Protein AF-A0A9E5I3B5-F1 (afdb_monomer)

Radius of gyration: 12.63 Å; Cα contacts (8 Å, |Δi|>4): 126; chains: 1; bounding box: 27×26×30 Å

Structure (mmCIF, N/CA/C/O backbone):
data_AF-A0A9E5I3B5-F1
#
_entry.id   AF-A0A9E5I3B5-F1
#
loop_
_atom_site.group_PDB
_atom_site.id
_atom_site.type_symbol
_atom_site.label_atom_id
_atom_site.label_alt_id
_atom_site.label_comp_id
_atom_site.label_asym_id
_atom_site.label_entity_id
_atom_site.label_seq_id
_atom_site.pdbx_PDB_ins_code
_atom_site.Cartn_x
_atom_site.Cartn_y
_atom_site.Cartn_z
_atom_site.occupancy
_atom_site.B_iso_or_equiv
_atom_site.auth_seq_id
_atom_site.auth_comp_id
_atom_site.auth_asym_id
_atom_site.auth_atom_id
_atom_site.pdbx_PDB_model_num
ATOM 1 N N . MET A 1 1 ? -4.082 -5.960 1.742 1.00 65.81 1 MET A N 1
ATOM 2 C CA . MET A 1 1 ? -4.687 -6.664 2.897 1.00 65.81 1 MET A CA 1
ATOM 3 C C . MET A 1 1 ? -3.625 -7.027 3.921 1.00 65.81 1 MET A C 1
ATOM 5 O O . MET A 1 1 ? -3.785 -6.645 5.070 1.00 65.81 1 MET A O 1
ATOM 9 N N . ASP A 1 2 ? -2.540 -7.695 3.524 1.00 84.00 2 ASP A N 1
ATOM 10 C CA . ASP A 1 2 ? -1.549 -8.201 4.489 1.00 84.00 2 ASP A CA 1
ATOM 11 C C . ASP A 1 2 ? -0.804 -7.095 5.241 1.00 84.00 2 ASP A C 1
ATOM 13 O O . ASP A 1 2 ? -0.761 -7.140 6.464 1.00 84.00 2 ASP A O 1
ATOM 17 N N . LEU A 1 3 ? -0.405 -6.013 4.563 1.00 84.31 3 LEU A N 1
ATOM 18 C CA . LEU A 1 3 ? 0.235 -4.864 5.221 1.00 84.31 3 LEU A CA 1
ATOM 19 C C . LEU A 1 3 ? -0.601 -4.287 6.385 1.00 84.31 3 LEU A C 1
ATOM 21 O O . LEU A 1 3 ? -0.060 -3.953 7.434 1.00 84.31 3 LEU A O 1
ATOM 25 N N . VAL A 1 4 ? -1.930 -4.222 6.222 1.00 88.25 4 VAL A N 1
ATOM 26 C CA . VAL A 1 4 ? -2.858 -3.776 7.278 1.00 88.25 4 VAL A CA 1
ATOM 27 C C . VAL A 1 4 ? -2.898 -4.777 8.428 1.00 88.25 4 VAL A C 1
ATOM 29 O O . VAL A 1 4 ? -2.863 -4.373 9.582 1.00 88.25 4 VAL A O 1
ATOM 32 N N . ARG A 1 5 ? -2.959 -6.078 8.128 1.00 88.44 5 ARG A N 1
ATOM 33 C CA . ARG A 1 5 ? -2.999 -7.135 9.152 1.00 88.44 5 ARG A CA 1
ATOM 34 C C . ARG A 1 5 ? -1.721 -7.165 9.988 1.00 88.44 5 ARG A C 1
ATOM 36 O O . ARG A 1 5 ? -1.800 -7.402 11.187 1.00 88.44 5 ARG A O 1
ATOM 43 N N . GLU A 1 6 ? -0.579 -6.915 9.357 1.00 90.88 6 GLU A N 1
ATOM 44 C CA . GLU A 1 6 ? 0.734 -6.891 10.003 1.00 90.88 6 GLU A CA 1
ATOM 45 C C . GLU A 1 6 ? 0.928 -5.653 10.892 1.00 90.88 6 GLU A C 1
ATOM 47 O O . GLU A 1 6 ? 1.456 -5.776 11.994 1.00 90.88 6 GLU A O 1
ATOM 52 N N . HIS A 1 7 ? 0.481 -4.471 10.445 1.00 90.88 7 HIS A N 1
ATOM 53 C CA . HIS A 1 7 ? 0.800 -3.196 11.109 1.00 90.88 7 HIS A CA 1
ATOM 54 C C . HIS A 1 7 ? -0.352 -2.596 11.932 1.00 90.88 7 HIS A C 1
ATOM 56 O O . HIS A 1 7 ? -0.116 -1.751 12.793 1.00 90.88 7 HIS A O 1
ATOM 62 N N . HIS A 1 8 ? -1.595 -3.026 11.706 1.00 89.75 8 HIS A N 1
ATOM 63 C CA . HIS A 1 8 ? -2.786 -2.556 12.420 1.00 89.75 8 HIS A CA 1
ATOM 64 C C . HIS A 1 8 ?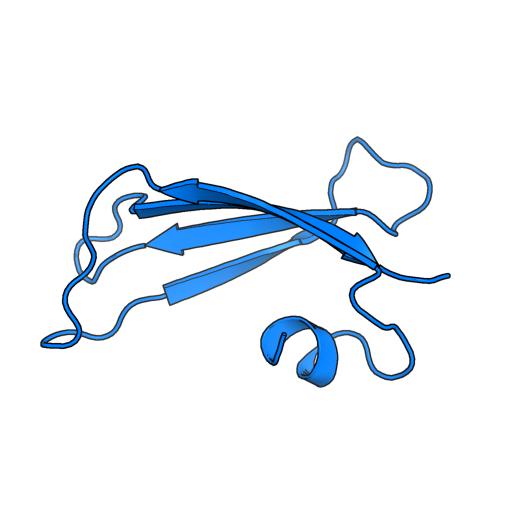 -3.612 -3.738 12.951 1.00 89.75 8 HIS A C 1
ATOM 66 O O . HIS A 1 8 ? -4.751 -3.951 12.515 1.00 89.75 8 HIS A O 1
ATOM 72 N N . PRO A 1 9 ? -3.062 -4.530 13.892 1.00 90.50 9 PRO A N 1
ATOM 73 C CA . PRO A 1 9 ? -3.773 -5.673 14.448 1.00 90.50 9 PRO A CA 1
ATOM 74 C C . PRO A 1 9 ? -5.101 -5.228 15.077 1.00 90.50 9 PRO A C 1
ATOM 76 O O . PRO A 1 9 ? -5.178 -4.211 15.761 1.00 90.50 9 PRO A O 1
ATOM 79 N N . GLY A 1 10 ? -6.165 -5.990 14.820 1.00 90.12 10 GLY A N 1
ATOM 80 C CA . GLY A 1 10 ? -7.518 -5.694 15.306 1.00 90.12 10 GLY A CA 1
ATOM 81 C C . GLY A 1 10 ? -8.352 -4.793 14.391 1.00 90.12 10 GLY A C 1
ATOM 82 O O . GLY A 1 10 ? -9.577 -4.833 14.481 1.00 90.12 10 GLY A O 1
ATOM 83 N N . ARG A 1 11 ? -7.732 -4.070 13.450 1.00 92.94 11 ARG A N 1
ATOM 84 C CA . ARG A 1 11 ? -8.450 -3.265 12.451 1.00 92.94 11 ARG A CA 1
ATOM 85 C C . ARG A 1 11 ? -8.608 -4.034 11.144 1.00 92.94 11 ARG A C 1
ATOM 87 O O . ARG A 1 11 ? -7.763 -4.845 10.763 1.00 92.94 11 ARG A O 1
ATOM 94 N N . LYS A 1 12 ? -9.709 -3.792 10.435 1.00 93.69 12 LYS A N 1
ATOM 95 C CA . LYS A 1 12 ? -10.001 -4.415 9.135 1.00 93.69 12 LYS A CA 1
ATOM 96 C C . LYS A 1 12 ? -9.993 -3.368 8.034 1.00 93.69 12 LYS A C 1
ATOM 98 O O . LYS A 1 12 ? -10.355 -2.225 8.267 1.00 93.69 12 LYS A O 1
ATOM 103 N N . LEU A 1 13 ? -9.626 -3.767 6.820 1.00 94.69 13 LEU A N 1
ATOM 104 C CA . LEU A 1 13 ? -9.792 -2.912 5.647 1.00 94.69 13 LEU A CA 1
ATOM 105 C C . LEU A 1 13 ? -11.287 -2.804 5.315 1.00 94.69 13 LEU A C 1
ATOM 107 O O . LEU A 1 13 ? -11.926 -3.821 5.046 1.00 94.69 13 LEU A O 1
ATOM 111 N N . GLN A 1 14 ? -11.829 -1.591 5.357 1.00 96.19 14 GLN A N 1
ATOM 112 C CA . GLN A 1 14 ? -13.222 -1.287 5.043 1.00 96.19 14 GLN A CA 1
ATOM 113 C C . GLN A 1 14 ? -13.404 -0.937 3.563 1.00 96.19 14 GLN A C 1
ATOM 115 O O . GLN A 1 14 ? -14.336 -1.429 2.932 1.00 96.19 14 GLN A O 1
ATOM 120 N N . SER A 1 15 ? -12.509 -0.127 2.998 1.00 96.25 15 SER A N 1
ATOM 121 C CA . SER A 1 15 ? -12.503 0.190 1.567 1.00 96.25 15 SER A CA 1
ATOM 122 C C . SER A 1 15 ? -11.082 0.328 1.028 1.00 96.25 15 SER A C 1
ATOM 124 O O . SER A 1 15 ? -10.134 0.576 1.780 1.00 96.25 15 SER A O 1
ATOM 126 N N . PHE A 1 16 ? -10.941 0.132 -0.283 1.00 96.69 16 PHE A N 1
ATOM 127 C CA . PHE A 1 16 ? -9.679 0.272 -0.995 1.00 96.69 16 PHE A CA 1
ATOM 128 C C . PHE A 1 16 ? -9.922 0.802 -2.406 1.0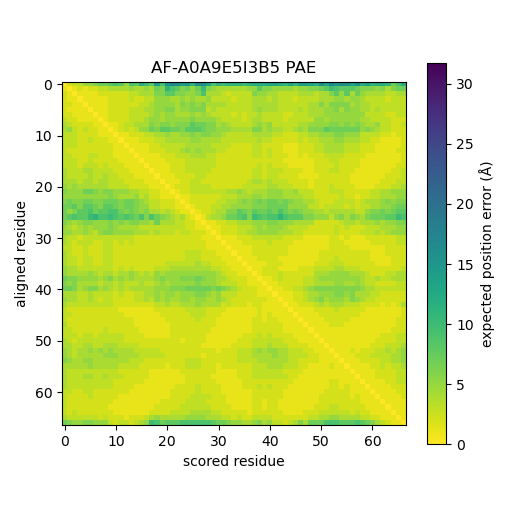0 96.69 16 PHE A C 1
ATOM 130 O O . PHE A 1 16 ? -10.366 0.061 -3.282 1.00 96.69 16 PHE A O 1
ATOM 137 N N . ASP A 1 17 ? -9.601 2.074 -2.612 1.00 97.88 17 ASP A N 1
ATOM 138 C CA . ASP A 1 17 ? -9.748 2.761 -3.890 1.00 97.88 17 ASP A CA 1
ATOM 139 C C . ASP A 1 17 ? -8.369 2.965 -4.501 1.00 97.88 17 ASP A C 1
ATOM 141 O O . ASP A 1 17 ? -7.546 3.698 -3.950 1.00 97.88 17 ASP A O 1
ATOM 145 N N . PHE A 1 18 ? -8.101 2.305 -5.629 1.00 97.44 18 PHE A N 1
ATOM 146 C CA . PHE A 1 18 ? -6.784 2.321 -6.257 1.00 97.44 18 PHE A CA 1
ATOM 147 C C . PHE A 1 18 ? -6.820 2.798 -7.702 1.00 97.44 18 PHE A C 1
ATOM 149 O O . PHE A 1 18 ? -7.808 2.656 -8.422 1.00 97.44 18 PHE A O 1
ATOM 156 N N . ARG A 1 19 ? -5.673 3.316 -8.137 1.00 98.06 19 ARG A N 1
ATOM 157 C CA . ARG A 1 19 ? -5.381 3.627 -9.529 1.00 98.06 19 ARG A CA 1
ATOM 158 C C . ARG A 1 19 ? -4.066 2.973 -9.925 1.00 98.06 19 ARG A C 1
ATOM 160 O O . ARG A 1 19 ? -3.017 3.280 -9.357 1.00 98.06 19 ARG A O 1
ATOM 167 N N . ALA A 1 20 ? -4.125 2.111 -10.934 1.00 97.69 20 ALA A N 1
ATOM 168 C CA . ALA A 1 20 ? -2.935 1.641 -11.628 1.00 97.69 20 ALA A CA 1
ATOM 169 C C . ALA A 1 20 ? -2.369 2.785 -12.483 1.00 97.69 20 ALA A C 1
ATOM 171 O O . ALA A 1 20 ? -3.093 3.402 -13.266 1.00 97.69 20 ALA A O 1
ATOM 172 N N . ILE A 1 21 ? -1.085 3.086 -12.299 1.00 97.62 21 ILE A N 1
ATOM 173 C CA . ILE A 1 21 ? -0.375 4.144 -13.026 1.00 97.62 21 ILE A CA 1
ATOM 174 C C . ILE A 1 21 ? 0.434 3.535 -14.169 1.00 97.62 21 ILE A C 1
ATOM 176 O O . ILE A 1 21 ? 0.401 4.043 -15.287 1.00 97.62 21 ILE A O 1
ATOM 180 N N . ARG A 1 22 ? 1.120 2.419 -13.903 1.00 94.44 22 ARG A N 1
ATOM 181 C CA . ARG A 1 22 ? 1.873 1.642 -14.896 1.00 94.44 22 ARG A CA 1
ATOM 182 C C . ARG A 1 22 ? 2.087 0.200 -14.410 1.00 94.44 22 ARG A C 1
ATOM 184 O O . ARG A 1 22 ? 1.958 -0.052 -13.210 1.00 94.44 22 ARG A O 1
ATOM 191 N N . PRO A 1 23 ? 2.420 -0.746 -15.303 1.00 94.00 23 PRO A N 1
ATOM 192 C CA . PRO A 1 23 ? 2.707 -2.124 -14.913 1.00 94.00 23 PRO A CA 1
ATOM 193 C C . PRO A 1 23 ? 3.889 -2.233 -13.939 1.00 94.00 23 PRO A C 1
ATOM 195 O O . PRO A 1 23 ? 4.822 -1.436 -13.986 1.00 94.00 23 PRO A O 1
ATOM 198 N N . THR A 1 24 ? 3.861 -3.256 -13.085 1.00 92.62 24 THR A N 1
ATOM 199 C CA . THR A 1 24 ? 5.020 -3.738 -12.314 1.00 92.62 24 THR A CA 1
ATOM 200 C C . THR A 1 24 ? 5.221 -5.205 -12.664 1.00 92.62 24 THR A C 1
ATOM 202 O O . THR A 1 24 ? 4.244 -5.950 -12.698 1.00 92.62 24 THR A O 1
ATOM 205 N N . PHE A 1 25 ? 6.459 -5.616 -12.925 1.00 89.38 25 PHE A N 1
ATOM 206 C CA . PHE A 1 25 ? 6.797 -7.006 -13.227 1.00 89.38 25 PHE A CA 1
ATOM 207 C C . PHE A 1 25 ? 7.449 -7.662 -12.008 1.00 89.38 25 PHE A C 1
ATOM 209 O O . PHE A 1 25 ? 8.231 -7.025 -11.304 1.00 89.38 25 PHE A O 1
ATOM 216 N N . ASP A 1 26 ? 7.133 -8.930 -11.763 1.00 88.94 26 ASP A N 1
ATOM 217 C CA . ASP A 1 26 ? 7.582 -9.718 -10.607 1.00 88.94 26 ASP A CA 1
ATOM 218 C C . ASP A 1 26 ? 9.002 -10.293 -10.752 1.00 88.94 26 ASP A C 1
ATOM 220 O O . ASP A 1 26 ? 9.530 -10.896 -9.820 1.00 88.94 26 ASP A O 1
ATOM 224 N N . ILE A 1 27 ? 9.660 -10.043 -11.887 1.00 95.69 27 ILE A N 1
ATOM 225 C CA . ILE A 1 27 ? 11.071 -10.382 -12.125 1.00 95.69 27 ILE A CA 1
ATOM 226 C C . ILE A 1 27 ? 12.036 -9.627 -11.194 1.00 95.69 27 ILE A C 1
ATOM 228 O O . ILE A 1 27 ? 13.182 -10.037 -11.026 1.00 95.69 27 ILE A O 1
ATOM 232 N N . HIS A 1 28 ? 11.571 -8.540 -10.570 1.00 92.50 28 HIS A N 1
ATOM 233 C CA . HIS A 1 28 ? 12.291 -7.807 -9.537 1.00 92.50 28 HIS A CA 1
ATOM 234 C C . HIS A 1 28 ? 11.384 -7.538 -8.335 1.00 92.50 28 HIS A C 1
ATOM 236 O O . HIS A 1 28 ? 10.157 -7.496 -8.442 1.00 92.50 28 HIS A O 1
ATOM 242 N N . ARG A 1 29 ? 11.993 -7.303 -7.166 1.00 92.25 29 ARG A N 1
ATOM 243 C CA . ARG A 1 29 ? 11.243 -6.950 -5.958 1.00 92.25 29 ARG A CA 1
ATOM 244 C C . ARG A 1 29 ? 10.535 -5.608 -6.159 1.00 92.25 29 ARG A C 1
ATOM 246 O O . ARG A 1 29 ? 11.182 -4.593 -6.399 1.00 92.25 29 ARG A O 1
ATOM 253 N N . MET A 1 30 ? 9.221 -5.611 -5.982 1.00 93.69 30 MET A N 1
ATOM 254 C CA . MET A 1 30 ? 8.424 -4.397 -5.834 1.00 93.69 30 MET A CA 1
ATOM 255 C C . MET A 1 30 ? 8.298 -4.009 -4.361 1.00 93.69 30 MET A C 1
ATOM 257 O O . MET A 1 30 ? 8.407 -4.858 -3.472 1.00 93.69 30 MET A O 1
ATOM 261 N N . LYS A 1 31 ? 8.043 -2.729 -4.106 1.00 94.88 31 LYS A N 1
ATOM 262 C CA . LYS A 1 31 ? 7.725 -2.216 -2.771 1.00 94.88 31 LYS A CA 1
ATOM 263 C C . LYS A 1 31 ? 6.252 -1.846 -2.710 1.00 94.88 31 LYS A C 1
ATOM 265 O O . LYS A 1 31 ? 5.737 -1.231 -3.639 1.00 94.88 31 LYS A O 1
ATOM 270 N N . VAL A 1 32 ? 5.595 -2.201 -1.611 1.00 94.62 32 VAL A N 1
ATOM 271 C CA . VAL A 1 32 ? 4.258 -1.716 -1.255 1.00 94.62 32 VAL A CA 1
ATOM 272 C C . VAL A 1 32 ? 4.397 -0.979 0.062 1.00 94.62 32 VAL A C 1
ATOM 274 O O . VAL A 1 32 ? 4.868 -1.545 1.045 1.00 94.62 32 VAL A O 1
ATOM 277 N N . ASN A 1 33 ? 3.998 0.281 0.064 1.00 95.81 33 ASN A N 1
ATOM 278 C CA . ASN A 1 33 ? 4.165 1.189 1.182 1.00 95.81 33 ASN A CA 1
ATOM 279 C C . ASN A 1 33 ? 2.800 1.711 1.628 1.00 95.81 33 ASN A C 1
ATOM 281 O O . ASN A 1 33 ? 1.872 1.829 0.821 1.00 95.81 33 ASN A O 1
ATOM 285 N N . ALA A 1 34 ? 2.690 2.063 2.904 1.00 95.69 34 ALA A N 1
ATOM 286 C CA . ALA A 1 34 ? 1.539 2.778 3.426 1.00 95.69 34 ALA A CA 1
ATOM 287 C C . ALA A 1 34 ? 1.957 3.763 4.514 1.00 95.69 34 ALA A C 1
ATOM 289 O O . ALA A 1 34 ? 2.924 3.535 5.239 1.00 95.69 34 ALA A O 1
ATOM 290 N N . ALA A 1 35 ? 1.194 4.841 4.641 1.00 95.62 35 ALA A N 1
ATOM 291 C CA . ALA A 1 35 ? 1.304 5.796 5.732 1.00 95.62 35 ALA A CA 1
ATOM 292 C C . ALA A 1 35 ? -0.089 6.295 6.117 1.00 95.62 35 ALA A C 1
ATOM 294 O O . ALA A 1 35 ? -0.974 6.365 5.260 1.00 95.62 35 ALA A O 1
ATOM 295 N N . LEU A 1 36 ? -0.271 6.681 7.383 1.00 94.69 36 LEU A N 1
ATOM 296 C CA . LEU A 1 36 ? -1.456 7.435 7.791 1.00 94.69 36 LEU A CA 1
ATOM 297 C C . LEU A 1 36 ? -1.614 8.673 6.905 1.00 94.69 36 LEU A C 1
ATOM 299 O O . LEU A 1 36 ? -0.637 9.333 6.525 1.00 94.69 36 LEU A O 1
ATOM 303 N N . ASP A 1 37 ? -2.858 8.954 6.548 1.00 96.00 37 ASP A N 1
ATOM 304 C CA . ASP A 1 37 ? -3.200 10.191 5.875 1.00 96.00 37 ASP A CA 1
ATOM 305 C C . ASP A 1 37 ? -3.177 11.331 6.896 1.00 96.00 37 ASP A C 1
ATOM 307 O O . ASP A 1 37 ? -3.958 11.339 7.845 1.00 96.00 37 ASP A O 1
ATOM 311 N N . GLY A 1 38 ? -2.239 12.267 6.731 1.00 92.94 38 GLY A N 1
ATOM 312 C CA . GLY A 1 38 ? -2.055 13.379 7.668 1.00 92.94 38 GLY A CA 1
ATOM 313 C C . GLY A 1 38 ? -3.224 14.363 7.666 1.00 92.94 38 GLY A C 1
ATOM 314 O O . GLY A 1 38 ? -3.399 15.096 8.636 1.00 92.94 38 GLY A O 1
ATOM 315 N N . ASP A 1 39 ? -4.034 14.337 6.607 1.00 93.75 39 ASP A N 1
ATOM 316 C CA . ASP A 1 39 ? -5.205 15.194 6.452 1.00 93.75 39 ASP A CA 1
ATOM 317 C C . ASP A 1 39 ? -6.482 14.560 7.047 1.00 93.75 39 ASP A C 1
ATOM 319 O O . ASP A 1 39 ? -7.515 15.225 7.133 1.00 93.75 39 ASP A O 1
ATOM 323 N N . ASP A 1 40 ? -6.437 13.289 7.478 1.00 94.38 40 ASP A N 1
ATOM 324 C CA . ASP A 1 40 ? -7.558 12.598 8.128 1.00 94.38 40 ASP A CA 1
ATOM 325 C C . ASP A 1 40 ? -7.397 12.580 9.662 1.00 94.38 40 ASP A C 1
ATOM 327 O O . ASP A 1 40 ? -6.679 11.732 10.203 1.00 94.38 40 ASP A O 1
ATOM 331 N N . PRO A 1 41 ? -8.117 13.440 10.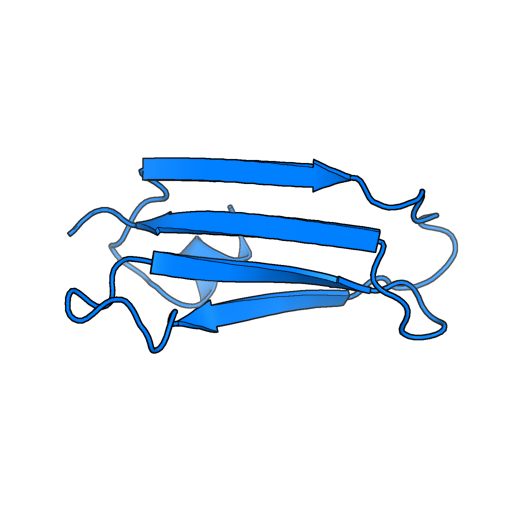408 1.00 91.75 41 PRO A N 1
ATOM 332 C CA . PRO A 1 41 ? -8.002 13.505 11.864 1.00 91.75 41 PRO A CA 1
ATOM 333 C C . PRO A 1 41 ? -8.528 12.248 12.570 1.00 91.75 41 PRO A C 1
ATOM 335 O O . PRO A 1 41 ? -8.260 12.061 13.755 1.00 91.75 41 PRO A O 1
ATOM 338 N N . SER A 1 42 ? -9.279 11.383 11.877 1.00 91.94 42 SER A N 1
ATOM 339 C CA . SER A 1 42 ? -9.781 10.143 12.470 1.00 91.94 42 SER A CA 1
ATOM 340 C C . SER A 1 42 ? -8.710 9.052 12.583 1.00 91.94 42 SER A C 1
ATOM 342 O O . SER A 1 42 ? -8.902 8.083 13.317 1.00 91.94 42 SER A O 1
ATOM 344 N N . GLY A 1 43 ? -7.582 9.184 11.870 1.00 92.31 43 GLY A N 1
ATOM 345 C CA . GLY A 1 43 ? -6.513 8.181 11.859 1.00 92.31 43 GLY A CA 1
ATOM 346 C C . GLY A 1 43 ? -6.945 6.838 11.256 1.00 92.31 43 GLY A C 1
ATOM 347 O O . GLY A 1 43 ? -6.374 5.787 11.568 1.00 92.31 43 GLY A O 1
ATOM 348 N N . GLN A 1 44 ? -7.994 6.837 10.431 1.00 95.56 44 GLN A N 1
ATOM 349 C CA . GLN A 1 44 ? -8.537 5.626 9.812 1.00 95.56 44 GLN A CA 1
ATOM 350 C C . GLN A 1 44 ? -8.109 5.478 8.357 1.00 95.56 44 GLN A C 1
ATOM 352 O O . GLN A 1 44 ? -8.140 4.374 7.815 1.00 95.56 44 GLN A O 1
ATOM 357 N N . THR A 1 45 ? -7.686 6.571 7.736 1.00 97.00 45 THR A N 1
ATOM 358 C CA . THR A 1 45 ? -7.253 6.592 6.351 1.00 97.00 45 THR A CA 1
ATOM 359 C C . THR A 1 45 ? -5.758 6.319 6.233 1.00 97.00 45 THR A C 1
ATOM 361 O O . THR A 1 45 ? -4.932 6.959 6.884 1.00 97.00 45 THR A O 1
ATOM 364 N N . LEU A 1 46 ? -5.405 5.402 5.335 1.00 97.06 46 LEU A N 1
ATOM 365 C CA . LEU A 1 46 ? -4.043 5.189 4.866 1.00 97.06 46 LEU A CA 1
ATOM 366 C C . LEU A 1 46 ? -3.910 5.644 3.410 1.00 97.06 46 LEU A C 1
ATOM 368 O O . LEU A 1 46 ? -4.729 5.296 2.554 1.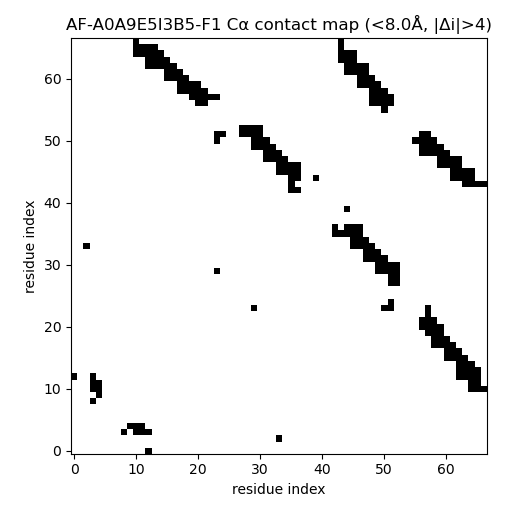00 97.06 46 LEU A O 1
ATOM 372 N N . ARG A 1 47 ? -2.814 6.341 3.114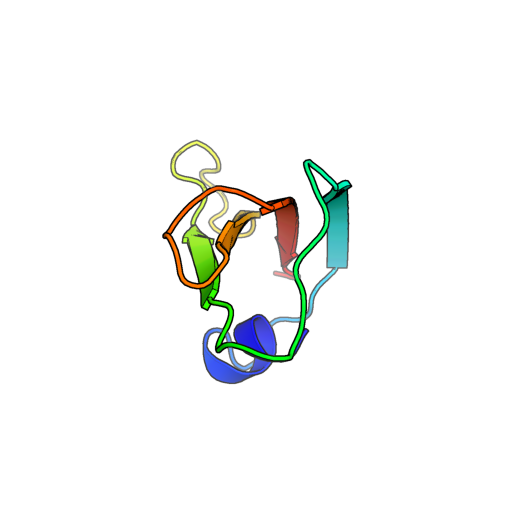 1.00 97.44 47 ARG A N 1
ATOM 373 C CA . ARG A 1 47 ? -2.290 6.490 1.753 1.00 97.44 47 ARG A CA 1
ATOM 374 C C . ARG A 1 47 ? -1.409 5.287 1.462 1.00 97.44 47 ARG A C 1
ATOM 376 O O . ARG A 1 47 ? -0.522 4.973 2.252 1.00 97.44 47 ARG A O 1
ATOM 383 N N . VAL A 1 48 ? -1.655 4.618 0.343 1.00 97.31 48 VAL A N 1
ATOM 384 C CA . VAL A 1 48 ? -0.943 3.406 -0.073 1.00 97.31 48 VAL A CA 1
ATOM 385 C C . VAL A 1 48 ? -0.352 3.640 -1.454 1.00 97.31 48 VAL A C 1
ATOM 387 O O . VAL A 1 48 ? -0.993 4.244 -2.313 1.00 97.31 48 VAL A O 1
ATOM 39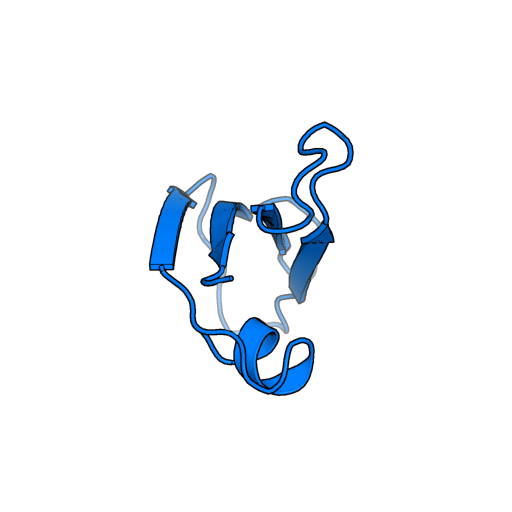0 N N . TRP A 1 49 ? 0.865 3.168 -1.686 1.00 97.50 49 TRP A N 1
ATOM 391 C CA . TRP A 1 49 ? 1.485 3.230 -3.005 1.00 97.50 49 TRP A CA 1
ATOM 392 C C . TRP A 1 49 ? 2.419 2.052 -3.236 1.00 97.50 49 TRP A C 1
ATOM 394 O O . TRP A 1 49 ? 2.880 1.413 -2.287 1.00 97.50 49 TRP A O 1
ATOM 404 N N . SER A 1 50 ? 2.701 1.762 -4.502 1.00 97.38 50 SER A N 1
ATOM 405 C CA . SER A 1 50 ? 3.736 0.802 -4.875 1.00 97.38 50 SER A CA 1
ATOM 406 C C . SER A 1 50 ? 4.772 1.405 -5.806 1.00 97.38 50 SER A C 1
ATOM 408 O O . SER A 1 50 ? 4.473 2.300 -6.599 1.00 97.38 50 SER A O 1
ATOM 410 N N . GLU A 1 51 ? 5.984 0.874 -5.709 1.00 97.31 51 GLU A N 1
ATOM 411 C CA . GLU A 1 51 ? 7.127 1.231 -6.542 1.00 97.31 51 GLU A CA 1
ATOM 412 C C . GLU A 1 51 ? 7.727 -0.034 -7.162 1.00 97.31 51 GLU A C 1
ATOM 414 O O . GLU A 1 51 ? 7.774 -1.088 -6.516 1.00 97.31 51 GLU A O 1
ATOM 419 N N . ASP A 1 52 ? 8.217 0.067 -8.396 1.00 96.25 52 ASP A N 1
ATOM 420 C CA . ASP A 1 52 ? 9.071 -0.978 -8.961 1.00 96.25 52 ASP A CA 1
ATOM 421 C C . ASP A 1 52 ? 10.503 -0.910 -8.398 1.00 96.25 52 ASP A C 1
ATOM 423 O O . ASP A 1 52 ? 10.835 -0.098 -7.532 1.00 96.25 52 ASP A O 1
ATOM 427 N N . HIS A 1 53 ? 11.365 -1.791 -8.901 1.00 95.12 53 HIS A N 1
ATOM 428 C CA . HIS A 1 53 ? 12.769 -1.878 -8.505 1.00 95.12 53 HIS A CA 1
ATOM 429 C C . HIS A 1 53 ? 13.608 -0.627 -8.814 1.00 95.12 53 HIS A C 1
ATOM 431 O O . HIS A 1 53 ? 14.620 -0.408 -8.154 1.00 95.12 53 HIS A O 1
ATOM 437 N N . GLU A 1 54 ? 13.179 0.201 -9.768 1.00 94.75 54 GLU A N 1
ATOM 438 C CA . GLU A 1 54 ? 13.807 1.488 -10.089 1.00 94.75 54 GLU A CA 1
ATOM 439 C C . GLU A 1 54 ? 13.243 2.634 -9.234 1.00 94.75 54 GLU A C 1
ATOM 441 O O . GLU A 1 54 ? 13.732 3.759 -9.294 1.00 94.75 54 GLU A O 1
ATOM 446 N N . GLY A 1 55 ? 12.239 2.352 -8.399 1.00 95.00 55 GLY A N 1
ATOM 447 C CA . GLY A 1 55 ? 11.667 3.302 -7.456 1.00 95.00 55 GLY A CA 1
ATOM 448 C C . GLY A 1 55 ? 10.554 4.171 -8.026 1.00 95.00 55 GLY A C 1
ATOM 449 O O . GLY A 1 55 ? 10.146 5.109 -7.343 1.00 95.00 55 GLY A O 1
ATOM 450 N N . TRP A 1 56 ? 10.023 3.899 -9.227 1.00 96.00 56 TRP A N 1
ATOM 451 C CA . TRP A 1 56 ? 8.902 4.713 -9.698 1.00 96.00 56 TRP A CA 1
ATOM 452 C C . TRP A 1 56 ? 7.545 4.188 -9.287 1.00 96.00 56 TRP A C 1
ATOM 454 O O . TRP A 1 56 ? 7.297 2.983 -9.284 1.00 96.00 56 TRP A O 1
ATOM 464 N N . LEU A 1 57 ? 6.631 5.134 -9.078 1.00 97.44 57 LEU A N 1
ATOM 465 C CA . LEU A 1 57 ? 5.236 4.893 -8.751 1.00 97.44 57 LEU A CA 1
ATOM 466 C C . LEU A 1 57 ? 4.557 4.006 -9.802 1.00 97.44 57 LEU A C 1
ATOM 468 O O . LEU A 1 57 ? 4.586 4.294 -11.000 1.00 97.44 57 LEU A O 1
ATOM 472 N N . THR A 1 58 ? 3.925 2.928 -9.350 1.00 97.88 58 THR A N 1
ATOM 473 C CA . THR A 1 58 ? 3.199 1.986 -10.215 1.00 97.88 58 THR A CA 1
ATOM 474 C C . THR A 1 58 ? 1.720 1.894 -9.864 1.00 97.88 58 THR A C 1
ATOM 476 O O . THR A 1 58 ? 0.883 1.719 -10.752 1.00 97.88 58 THR A O 1
ATOM 479 N N . MET A 1 59 ? 1.373 2.119 -8.599 1.00 98.00 59 MET A N 1
ATOM 480 C CA . MET A 1 59 ? 0.000 2.245 -8.121 1.00 98.00 59 MET A CA 1
ATOM 481 C C . MET A 1 59 ? -0.058 3.254 -6.979 1.00 98.00 59 MET A C 1
ATOM 483 O O . MET A 1 59 ? 0.878 3.373 -6.189 1.00 98.00 59 MET A O 1
ATOM 487 N N . GLN A 1 60 ? -1.182 3.958 -6.901 1.00 98.06 60 GLN A N 1
ATOM 488 C CA . GLN A 1 60 ? -1.574 4.758 -5.745 1.00 98.06 60 GLN A CA 1
ATOM 489 C C . GLN A 1 60 ? -2.964 4.328 -5.280 1.00 98.06 60 GLN A C 1
ATOM 491 O O . GLN A 1 60 ? -3.813 3.977 -6.104 1.00 98.06 60 GLN A O 1
ATOM 496 N N . ALA A 1 61 ? -3.213 4.385 -3.978 1.00 97.81 61 ALA A N 1
ATOM 497 C CA . ALA A 1 61 ? -4.497 4.037 -3.401 1.00 97.81 61 ALA A CA 1
ATOM 498 C C . ALA A 1 61 ? -4.783 4.767 -2.087 1.00 97.81 61 ALA A C 1
ATOM 500 O O . ALA A 1 61 ? -3.879 5.211 -1.375 1.00 97.81 61 ALA A O 1
ATOM 501 N N . LYS A 1 62 ? -6.072 4.831 -1.758 1.00 97.44 62 LYS A N 1
ATOM 502 C CA . LYS A 1 62 ? -6.592 5.206 -0.446 1.00 97.44 62 LYS A CA 1
ATOM 503 C C . LYS A 1 62 ? -7.226 3.971 0.186 1.00 97.44 62 LYS A C 1
ATOM 505 O O . LYS A 1 62 ? -8.047 3.302 -0.439 1.00 97.44 62 LYS A O 1
ATOM 510 N N . ALA A 1 63 ? -6.837 3.664 1.415 1.00 97.19 63 ALA A N 1
ATOM 511 C CA . ALA A 1 63 ? -7.405 2.582 2.206 1.00 97.19 63 ALA A CA 1
ATOM 512 C C . ALA A 1 63 ? -8.098 3.168 3.436 1.00 97.19 63 ALA A C 1
ATOM 514 O O . ALA A 1 63 ? -7.510 3.996 4.126 1.00 97.19 63 ALA A O 1
ATOM 515 N N . ILE A 1 64 ? -9.318 2.724 3.730 1.00 97.12 64 ILE A N 1
ATOM 516 C CA . ILE A 1 64 ? -10.023 3.087 4.966 1.00 97.12 64 ILE A CA 1
ATOM 517 C C . ILE A 1 64 ? -10.052 1.864 5.869 1.00 97.12 64 ILE A C 1
ATOM 519 O O . ILE A 1 64 ? -10.415 0.770 5.432 1.00 97.12 64 ILE A O 1
ATOM 523 N N . LEU A 1 65 ? -9.646 2.040 7.120 1.00 95.81 65 LEU A N 1
ATOM 524 C CA . LEU A 1 65 ? -9.685 1.013 8.149 1.00 95.81 65 LEU A CA 1
ATOM 525 C C . LEU A 1 65 ? -10.965 1.132 8.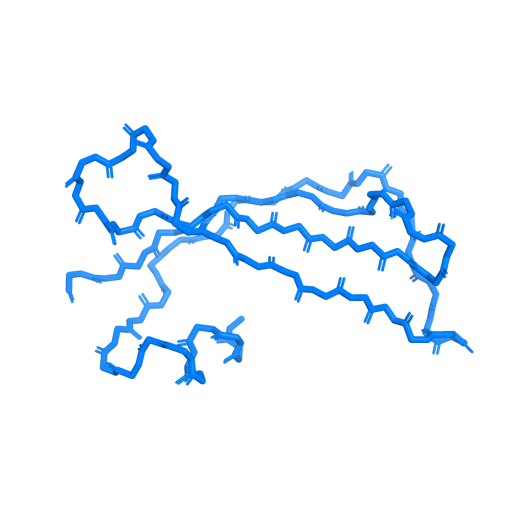978 1.00 95.81 65 LEU A C 1
ATOM 527 O O . LEU A 1 65 ? -11.440 2.234 9.232 1.00 95.81 65 LEU A O 1
ATOM 531 N N . SER A 1 66 ? -11.484 0.001 9.453 1.00 93.62 66 SER A N 1
ATOM 532 C CA . SER A 1 66 ? -12.519 -0.013 10.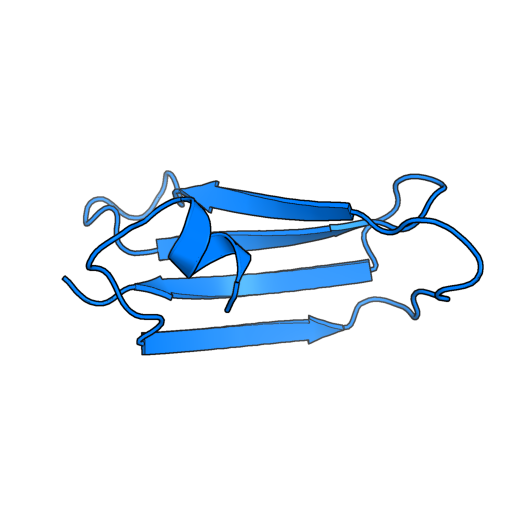485 1.00 93.62 66 SER A CA 1
ATOM 533 C C . SER A 1 66 ? -12.041 0.757 11.719 1.00 93.62 66 SER A C 1
ATOM 535 O O . SER A 1 66 ? -10.826 0.786 11.952 1.00 93.62 66 SER A O 1
ATOM 537 N N . PRO A 1 67 ? -12.953 1.319 12.524 1.00 86.62 67 PRO A N 1
ATOM 538 C CA . PRO A 1 67 ? -12.617 1.859 13.837 1.00 86.62 67 PRO A CA 1
ATOM 539 C C . PRO A 1 67 ? -11.762 0.886 14.658 1.00 86.62 67 PRO A C 1
ATOM 541 O O . PRO A 1 67 ? -11.948 -0.348 14.492 1.00 86.62 67 PRO A O 1
#

Sequence (67 aa):
MDLVREHHPGRKLQSFDFRAIRPTFDIHRMKVNAALDGDDPSGQTLRVWSEDHEGWLTMQAKAILSP

Nearest PDB structures (foldseek):
  6fdg-assembly1_D  TM=7.993E-01  e=9.405E-02  Staphylococcus aureus
  4ae8-assembly2_D  TM=7.403E-01  e=5.489E-02  Homo sapiens
  4ae8-assembly1_A  TM=7.410E-01  e=6.973E-02  Homo sapiens
  5t06-assembly1_C  TM=7.235E-01  e=2.174E-01  Escherichia coli O157:H7
  5t06-assembly1_B  TM=7.414E-01  e=2.761E-01  Escherichia coli O157:H7

Solvent-accessible surface area (backbone atoms only — not comparable to full-atom values): 4014 Å² total; per-residue (Å²): 112,63,71,50,54,75,75,38,73,93,43,46,84,70,47,76,54,73,44,83,72,46,89,76,66,86,94,46,70,64,49,80,49,73,42,74,34,89,87,41,90,83,72,38,38,30,42,34,38,27,24,39,75,88,64,48,75,22,33,45,33,44,35,35,41,45,124

Secondary structure (DSSP, 8-state):
-HHHHHHSTT--EEEEEEEE-S---TTS--EEEEEE-TT-T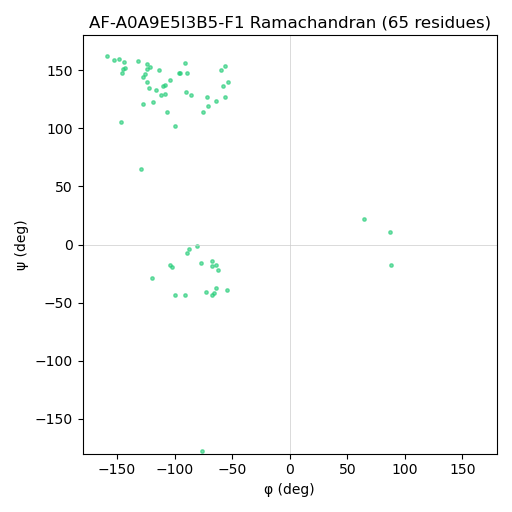TS-EEEEEEE-TT--EEEEEEEEE--

pLDDT: mean 93.89, std 4.8, range [65.81, 98.06]

Mean predicted aligned error: 2.95 Å

Foldseek 3Di:
DVVCCVPPPPKDWPDKFKDFPADEDPVFDKDKDWDQDPPDPVSQKIWIFIAHPVGDTGMTMIIGIDD